Protein AF-A0AAE1QIF7-F1 (afdb_monomer)

Organism: NCBI:txid1843537

InterPro domains:
  IPR001965 Zinc finger, PHD-type [SM00249] (5-60)
  IPR011011 Zinc finger, FYVE/PHD-type [SSF57903] (4-63)
  IPR013083 Zinc finger, RING/FYVE/PHD-type [G3DSA:3.30.40.10] (1-61)
  IPR019786 Zinc finger, PHD-type, conserved site [PS01359] (6-59)
  IPR019787 Zinc finger, PHD-finger [PF27108] (4-59)
  IPR019787 Zinc finger, PHD-finger [PS50016] (3-62)

Mean predicted aligned error: 4.81 Å

Sequence (69 aa):
MASFPCASCSAEVRPRQQALQCDICDQWQHRTCDSGVSQTDYRRMVRGELEKQWYCVKCKFKSRLSPSL

Structure (mmCIF, N/CA/C/O backbone):
data_AF-A0AAE1QIF7-F1
#
_entry.id   AF-A0AAE1QIF7-F1
#
loop_
_atom_site.group_PDB
_atom_site.id
_atom_site.type_symbol
_atom_site.label_atom_id
_atom_site.label_alt_id
_atom_site.label_comp_id
_atom_site.label_asym_id
_atom_site.label_entity_id
_atom_site.label_seq_id
_atom_site.pdbx_PDB_ins_code
_atom_site.Cartn_x
_atom_site.Cartn_y
_atom_site.Cartn_z
_atom_site.occupancy
_atom_site.B_iso_or_equiv
_atom_site.auth_seq_id
_atom_site.auth_comp_id
_atom_site.auth_asym_id
_atom_site.auth_atom_id
_atom_site.pdbx_PDB_model_num
ATOM 1 N N . MET A 1 1 ? 5.238 -21.089 -5.889 1.00 65.19 1 MET A N 1
ATOM 2 C CA . MET A 1 1 ? 5.139 -20.097 -4.796 1.00 65.19 1 MET A CA 1
ATOM 3 C C . MET A 1 1 ? 4.627 -18.805 -5.404 1.00 65.19 1 MET A C 1
ATOM 5 O O . MET A 1 1 ? 5.193 -18.388 -6.406 1.00 65.19 1 MET A O 1
ATOM 9 N N . ALA A 1 2 ? 3.542 -18.230 -4.883 1.00 80.50 2 ALA A N 1
ATOM 10 C CA . ALA A 1 2 ? 3.070 -16.928 -5.354 1.00 80.50 2 ALA A CA 1
ATOM 11 C C . ALA A 1 2 ? 4.058 -15.845 -4.895 1.00 80.50 2 ALA A C 1
ATOM 13 O O . ALA A 1 2 ? 4.420 -15.817 -3.720 1.00 80.50 2 ALA A O 1
ATOM 14 N N . SER A 1 3 ? 4.515 -14.998 -5.817 1.00 88.88 3 SER A N 1
ATOM 15 C CA . SER A 1 3 ? 5.336 -13.829 -5.505 1.00 88.88 3 SER A CA 1
ATOM 16 C C . SER A 1 3 ? 4.470 -12.573 -5.538 1.00 88.88 3 SER A C 1
ATOM 18 O O . SER A 1 3 ? 3.580 -12.433 -6.377 1.00 88.88 3 SER A O 1
ATOM 20 N N . PHE A 1 4 ? 4.738 -11.649 -4.619 1.00 95.56 4 PHE A N 1
ATOM 21 C CA . PHE A 1 4 ? 4.036 -10.371 -4.527 1.00 95.56 4 PHE A CA 1
ATOM 22 C C . PHE A 1 4 ? 5.027 -9.242 -4.827 1.00 95.56 4 PHE A C 1
ATOM 24 O O . PHE A 1 4 ? 5.677 -8.741 -3.909 1.00 95.56 4 PHE A O 1
ATOM 31 N N . PRO A 1 5 ? 5.241 -8.874 -6.101 1.00 96.81 5 PRO A N 1
ATOM 32 C CA . PRO A 1 5 ? 6.187 -7.821 -6.448 1.00 96.81 5 PRO A CA 1
ATOM 33 C C . PRO A 1 5 ? 5.686 -6.458 -5.961 1.00 96.81 5 PRO A C 1
ATOM 35 O O . PRO A 1 5 ? 4.515 -6.114 -6.117 1.00 96.81 5 PRO A O 1
ATOM 38 N N . CYS A 1 6 ? 6.588 -5.656 -5.399 1.00 98.00 6 CYS A N 1
ATOM 39 C CA . CYS A 1 6 ?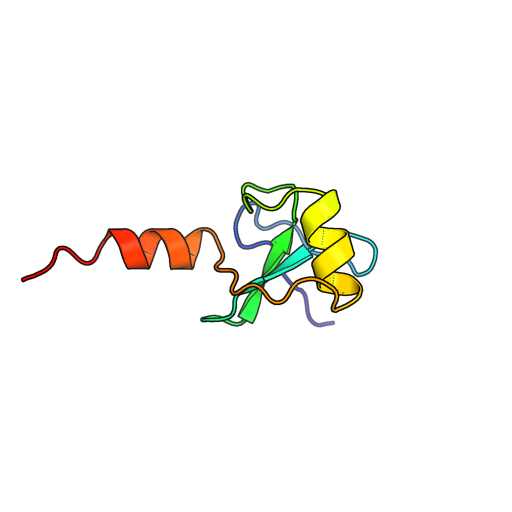 6.292 -4.290 -4.995 1.00 98.00 6 CYS A CA 1
ATOM 40 C C . CYS A 1 6 ? 5.949 -3.429 -6.216 1.00 98.00 6 CYS A C 1
ATOM 42 O O . CYS A 1 6 ? 6.744 -3.307 -7.147 1.00 98.00 6 CYS A O 1
ATOM 44 N N . ALA A 1 7 ? 4.804 -2.750 -6.182 1.00 96.88 7 ALA A N 1
ATOM 45 C CA . ALA A 1 7 ? 4.331 -1.900 -7.270 1.00 96.88 7 ALA A CA 1
ATOM 46 C C . ALA A 1 7 ? 5.262 -0.715 -7.604 1.00 96.88 7 ALA A C 1
ATOM 48 O O . ALA A 1 7 ? 5.121 -0.145 -8.686 1.00 96.88 7 ALA A O 1
ATOM 49 N N . SER A 1 8 ? 6.178 -0.346 -6.698 1.00 97.19 8 SER A N 1
ATOM 50 C CA . SER A 1 8 ? 7.167 0.726 -6.885 1.00 97.19 8 SER A CA 1
ATOM 51 C C . SER A 1 8 ? 8.544 0.179 -7.293 1.00 97.19 8 SER A C 1
ATOM 53 O O . SER A 1 8 ? 9.008 0.472 -8.390 1.00 97.19 8 SER A O 1
ATOM 55 N N . CYS A 1 9 ? 9.184 -0.664 -6.471 1.00 97.38 9 CYS A N 1
ATOM 56 C CA . CYS A 1 9 ? 10.564 -1.113 -6.716 1.00 97.38 9 CYS A CA 1
ATOM 57 C C . CYS A 1 9 ? 10.692 -2.476 -7.417 1.00 97.38 9 CYS A C 1
ATOM 59 O O . CYS A 1 9 ? 11.805 -2.924 -7.672 1.00 97.38 9 CYS A O 1
ATOM 61 N N . SER A 1 10 ? 9.580 -3.163 -7.704 1.00 96.50 10 SER A N 1
ATOM 62 C CA . SER A 1 10 ? 9.515 -4.516 -8.294 1.00 96.50 10 SER A CA 1
ATOM 63 C C . SER A 1 10 ? 10.16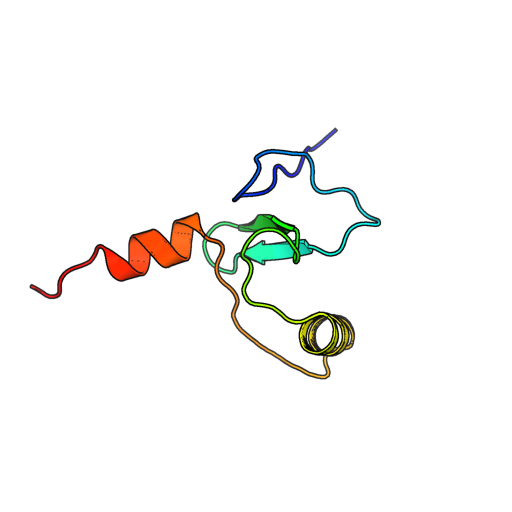7 -5.646 -7.482 1.00 96.50 10 SER A C 1
AT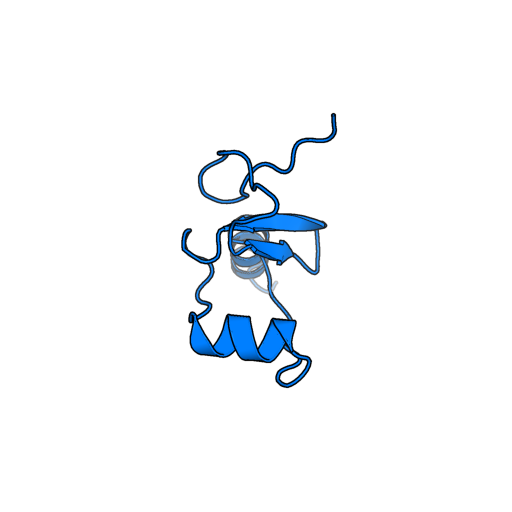OM 65 O O . SER A 1 10 ? 10.015 -6.813 -7.840 1.00 96.50 10 SER A O 1
ATOM 67 N N . ALA A 1 11 ? 10.834 -5.343 -6.365 1.00 97.25 11 ALA A N 1
ATOM 68 C CA . ALA A 1 11 ? 11.343 -6.349 -5.442 1.00 97.25 11 ALA A CA 1
ATOM 69 C C . ALA A 1 11 ? 10.194 -7.086 -4.739 1.00 97.25 11 ALA A C 1
ATOM 71 O O . ALA A 1 11 ? 9.125 -6.523 -4.500 1.00 97.25 11 ALA A O 1
ATOM 72 N N . GLU A 1 12 ? 10.430 -8.344 -4.378 1.00 97.44 12 GLU A N 1
ATOM 73 C CA . GLU A 1 12 ? 9.462 -9.173 -3.661 1.00 97.44 12 GLU A CA 1
ATOM 74 C C . GLU A 1 12 ? 9.071 -8.548 -2.308 1.00 97.44 12 GLU A C 1
ATOM 76 O O . GLU A 1 12 ? 9.923 -8.165 -1.501 1.00 97.44 12 GLU A O 1
ATOM 81 N N . VAL A 1 13 ? 7.767 -8.478 -2.046 1.00 97.38 13 VAL A N 1
ATOM 82 C CA . VAL A 1 13 ? 7.201 -8.190 -0.730 1.00 97.38 13 VAL A CA 1
ATOM 83 C C . VAL A 1 13 ? 7.150 -9.484 0.073 1.00 97.38 13 VAL A C 1
ATOM 85 O O . VAL A 1 13 ? 6.442 -10.425 -0.276 1.00 97.38 13 VAL A O 1
ATOM 88 N N . ARG A 1 14 ? 7.907 -9.529 1.171 1.00 95.56 14 ARG A N 1
ATOM 89 C CA . ARG A 1 14 ? 8.012 -10.705 2.044 1.00 95.56 14 ARG A CA 1
ATOM 90 C C . ARG A 1 14 ? 7.123 -10.572 3.284 1.00 95.56 14 ARG A C 1
ATOM 92 O O . ARG A 1 14 ? 6.966 -9.457 3.778 1.00 95.56 14 ARG A O 1
ATOM 99 N N . PRO A 1 15 ? 6.654 -11.683 3.891 1.00 90.88 15 PRO A N 1
ATOM 100 C CA . PRO A 1 15 ? 5.714 -11.647 5.023 1.00 90.88 15 PRO A CA 1
ATOM 101 C C . PRO A 1 15 ? 6.147 -10.819 6.245 1.00 90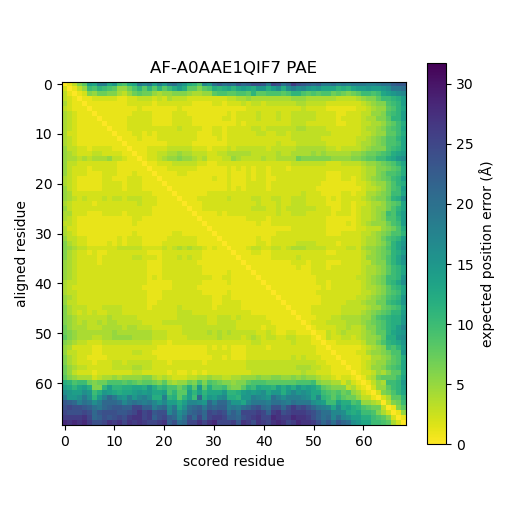.88 15 PRO A C 1
ATOM 103 O O . PRO A 1 15 ? 5.307 -10.328 6.987 1.00 90.88 15 PRO A O 1
ATOM 106 N N . ARG A 1 16 ? 7.456 -10.661 6.483 1.00 93.00 16 ARG A N 1
ATOM 107 C CA . ARG A 1 16 ? 7.992 -9.881 7.619 1.00 93.00 16 ARG A CA 1
ATOM 108 C C . ARG A 1 16 ? 8.230 -8.402 7.296 1.00 93.00 16 ARG A C 1
ATOM 110 O O . ARG A 1 16 ? 8.686 -7.657 8.160 1.00 93.00 16 ARG A O 1
ATOM 117 N N . GLN A 1 17 ? 7.977 -7.976 6.061 1.00 96.25 17 GLN A N 1
ATOM 118 C CA . GLN A 1 17 ? 8.104 -6.582 5.651 1.00 96.25 17 GLN A CA 1
ATOM 119 C C . GLN A 1 17 ? 6.769 -5.856 5.824 1.00 96.25 17 GLN A C 1
ATOM 121 O O . GLN A 1 17 ? 5.699 -6.444 5.718 1.00 96.25 17 GLN A O 1
ATOM 126 N N . GLN A 1 18 ? 6.834 -4.550 6.077 1.00 97.94 18 GLN A N 1
ATOM 127 C CA . GLN A 1 18 ? 5.641 -3.708 6.121 1.00 97.94 18 GLN A CA 1
ATOM 128 C C . GLN A 1 18 ? 5.203 -3.392 4.694 1.00 97.94 18 GLN A C 1
ATOM 130 O O . GLN A 1 18 ? 5.957 -2.759 3.948 1.00 97.94 18 GLN A O 1
ATOM 135 N N . ALA A 1 19 ? 3.997 -3.805 4.322 1.00 97.69 19 ALA A N 1
ATOM 136 C CA . ALA A 1 19 ? 3.464 -3.593 2.987 1.00 97.69 19 ALA A CA 1
ATOM 137 C C . ALA A 1 19 ? 1.958 -3.356 3.014 1.00 97.69 19 ALA A C 1
ATOM 139 O O . ALA A 1 19 ? 1.265 -3.771 3.937 1.00 97.69 19 ALA A O 1
ATOM 140 N N . LEU A 1 20 ? 1.482 -2.653 1.996 1.00 97.50 20 LEU A N 1
ATOM 141 C CA . LEU A 1 20 ? 0.084 -2.292 1.811 1.00 97.50 20 LEU A CA 1
ATOM 142 C C . LEU A 1 20 ? -0.411 -2.950 0.526 1.00 97.50 20 LEU A C 1
ATOM 144 O O . LEU A 1 20 ? 0.325 -2.975 -0.468 1.00 97.50 20 LEU A O 1
ATOM 148 N N . GLN A 1 21 ? -1.639 -3.458 0.553 1.00 97.19 21 GLN A N 1
ATOM 149 C CA . GLN A 1 21 ? -2.340 -3.921 -0.637 1.00 97.19 21 GLN A CA 1
ATOM 150 C C . GLN A 1 21 ? -3.183 -2.774 -1.197 1.00 97.19 21 GLN A C 1
ATOM 152 O O . GLN A 1 21 ? -3.774 -2.009 -0.444 1.00 97.19 21 GLN A O 1
ATOM 157 N N . CYS A 1 22 ? -3.175 -2.606 -2.516 1.00 97.12 22 CYS A N 1
ATOM 158 C CA . CYS A 1 22 ? -3.950 -1.576 -3.197 1.00 97.12 22 CYS A CA 1
ATOM 159 C C . CYS A 1 22 ? -5.427 -1.967 -3.284 1.00 97.12 22 CYS A C 1
ATOM 161 O O . CYS A 1 22 ? -5.721 -2.993 -3.890 1.00 97.12 22 CYS A O 1
ATOM 163 N N . ASP A 1 23 ? -6.336 -1.091 -2.850 1.00 96.38 23 ASP A N 1
ATOM 164 C CA . ASP A 1 23 ? -7.790 -1.352 -2.859 1.00 96.38 23 ASP A CA 1
ATOM 165 C C . ASP A 1 23 ? -8.428 -1.409 -4.267 1.00 96.38 23 ASP A C 1
ATOM 167 O O . ASP A 1 23 ? -9.624 -1.641 -4.402 1.00 96.38 23 ASP A O 1
ATOM 171 N N . ILE A 1 24 ? -7.656 -1.153 -5.334 1.00 95.50 24 ILE A N 1
ATOM 172 C CA . ILE A 1 24 ? -8.147 -1.150 -6.729 1.00 95.50 24 ILE A CA 1
ATOM 173 C C . ILE A 1 24 ? -7.626 -2.338 -7.541 1.00 95.50 24 ILE A C 1
ATOM 175 O O . ILE A 1 24 ? -8.312 -2.826 -8.433 1.00 95.50 24 ILE A O 1
ATOM 179 N N . CYS A 1 25 ? -6.367 -2.727 -7.338 1.00 95.31 25 CYS A N 1
ATOM 180 C CA . CYS A 1 25 ? -5.683 -3.666 -8.235 1.00 95.31 25 CYS A CA 1
ATOM 181 C C . CYS A 1 25 ? -4.984 -4.813 -7.510 1.00 95.31 25 CYS A C 1
ATOM 183 O O . CYS A 1 25 ? -4.195 -5.520 -8.137 1.00 95.31 25 CYS A O 1
ATOM 185 N N . ASP A 1 26 ? -5.199 -4.933 -6.198 1.00 95.94 26 ASP A N 1
ATOM 186 C CA . ASP A 1 26 ? -4.677 -5.985 -5.320 1.00 95.94 26 ASP A CA 1
ATOM 187 C C . ASP A 1 26 ? -3.147 -6.135 -5.298 1.00 95.94 26 ASP A C 1
ATOM 189 O O . ASP A 1 26 ? -2.608 -7.053 -4.677 1.00 95.94 26 ASP A O 1
ATOM 193 N N . GLN A 1 27 ? -2.422 -5.215 -5.943 1.00 96.19 27 GLN A N 1
ATOM 194 C CA . GLN A 1 27 ? -0.965 -5.173 -5.951 1.00 96.19 27 GLN A CA 1
ATOM 195 C C . GLN A 1 27 ? -0.429 -4.737 -4.591 1.00 96.19 27 GLN A C 1
ATOM 197 O O . GLN A 1 27 ? -0.970 -3.833 -3.949 1.00 96.19 27 GLN A O 1
ATOM 202 N N . TRP A 1 28 ? 0.701 -5.325 -4.211 1.00 97.31 28 TRP A N 1
ATOM 203 C CA . TRP A 1 28 ? 1.401 -5.002 -2.978 1.00 97.31 28 TRP A CA 1
ATOM 204 C C . TRP A 1 28 ? 2.461 -3.928 -3.199 1.00 97.31 28 TRP A C 1
ATOM 206 O O . TRP A 1 28 ? 3.053 -3.815 -4.269 1.00 97.31 28 TRP A O 1
ATOM 216 N N . GLN A 1 29 ? 2.743 -3.140 -2.170 1.00 98.19 29 GLN A N 1
ATOM 217 C CA . GLN A 1 29 ? 3.845 -2.181 -2.166 1.00 98.19 29 GLN A CA 1
ATOM 218 C C . GLN A 1 29 ? 4.450 -2.115 -0.771 1.00 98.19 29 GLN A C 1
ATOM 220 O O . GLN A 1 29 ? 3.718 -2.042 0.218 1.00 98.19 29 GLN A O 1
ATOM 225 N N . HIS A 1 30 ? 5.780 -2.088 -0.669 1.00 98.56 30 HIS A N 1
ATOM 226 C CA . HIS A 1 30 ? 6.424 -1.804 0.612 1.00 98.56 30 HIS A CA 1
ATOM 227 C C . HIS A 1 30 ? 5.980 -0.435 1.129 1.00 98.56 30 HIS A C 1
ATOM 229 O O . HIS A 1 30 ? 5.931 0.544 0.379 1.00 98.56 30 HIS A O 1
ATOM 235 N N . ARG A 1 31 ? 5.747 -0.329 2.440 1.00 98.06 31 ARG A N 1
ATOM 236 C CA . ARG A 1 31 ? 5.408 0.947 3.086 1.00 98.06 31 ARG A CA 1
ATOM 237 C C . ARG A 1 31 ? 6.477 2.014 2.810 1.00 98.06 31 ARG A C 1
ATOM 239 O O . ARG A 1 31 ? 6.154 3.184 2.633 1.00 98.06 31 ARG A O 1
ATOM 246 N N . THR A 1 32 ? 7.746 1.624 2.756 1.00 97.88 32 THR A N 1
ATOM 247 C CA . THR A 1 32 ? 8.884 2.533 2.543 1.00 97.88 32 THR A CA 1
ATOM 248 C C . THR A 1 32 ? 9.105 2.933 1.085 1.00 97.88 32 THR A C 1
ATOM 250 O O . THR A 1 32 ? 9.891 3.838 0.843 1.00 97.88 32 THR A O 1
ATOM 253 N N . CYS A 1 33 ? 8.428 2.303 0.122 1.00 97.44 33 CYS A N 1
ATOM 254 C CA . CYS A 1 33 ? 8.565 2.630 -1.297 1.00 97.44 33 CYS A CA 1
ATOM 255 C C . CYS A 1 33 ? 7.454 3.593 -1.720 1.00 97.44 33 CYS A C 1
ATOM 257 O O . CYS A 1 33 ? 6.458 3.148 -2.279 1.00 97.44 33 CYS A O 1
ATOM 259 N N . ASP A 1 34 ? 7.574 4.883 -1.394 1.00 94.12 34 ASP A N 1
ATOM 260 C CA . ASP A 1 34 ? 6.653 5.960 -1.816 1.00 94.12 34 ASP A CA 1
ATOM 261 C C . ASP A 1 34 ? 5.160 5.693 -1.547 1.00 94.12 34 ASP A C 1
ATOM 263 O O . ASP A 1 34 ? 4.266 6.123 -2.280 1.00 94.12 34 ASP A O 1
ATOM 267 N N . SER A 1 35 ? 4.848 4.964 -0.471 1.00 95.62 35 SER A N 1
ATOM 268 C CA . SER A 1 35 ? 3.449 4.686 -0.116 1.00 95.62 35 SER A CA 1
ATOM 269 C C . SER A 1 35 ? 2.716 5.923 0.414 1.00 95.62 35 SER A C 1
ATOM 271 O O . SER A 1 35 ? 1.484 5.991 0.324 1.00 95.62 35 SER A O 1
ATOM 273 N N . GLY A 1 36 ? 3.462 6.887 0.968 1.00 95.75 36 GLY A N 1
ATOM 274 C CA . GLY A 1 36 ? 2.929 8.028 1.716 1.00 95.75 36 GLY A CA 1
ATOM 275 C C . GLY A 1 36 ? 2.332 7.653 3.079 1.00 95.75 36 GLY A C 1
ATOM 276 O O . GLY A 1 36 ? 1.639 8.469 3.677 1.00 95.75 36 GLY A O 1
ATOM 277 N N . VAL A 1 37 ? 2.553 6.425 3.566 1.00 97.19 37 VAL A N 1
ATOM 278 C CA . VAL A 1 37 ? 2.029 5.941 4.852 1.00 97.19 37 VAL A CA 1
ATOM 279 C C . VAL A 1 37 ? 3.140 5.928 5.901 1.00 97.19 37 VAL A C 1
ATOM 281 O O . VAL A 1 37 ? 4.167 5.247 5.764 1.00 97.19 37 VAL A O 1
ATOM 284 N N . SER A 1 38 ? 2.924 6.687 6.976 1.00 97.81 38 SER A N 1
ATOM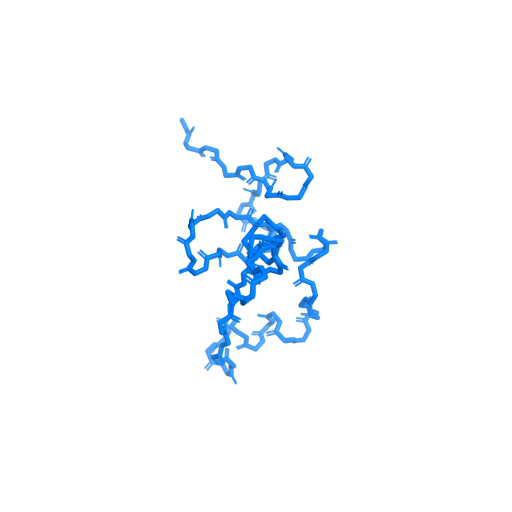 285 C CA . SER A 1 38 ? 3.829 6.724 8.123 1.00 97.81 38 SER A CA 1
ATOM 286 C C . SER A 1 38 ? 3.869 5.366 8.840 1.00 97.81 38 SER A C 1
ATOM 288 O O . SER A 1 38 ? 2.965 4.541 8.709 1.00 97.81 38 SER A O 1
ATOM 290 N N . GLN A 1 39 ? 4.923 5.098 9.617 1.00 97.94 39 GLN A N 1
ATOM 291 C CA . GLN A 1 39 ? 4.976 3.864 10.413 1.00 97.94 39 GLN A CA 1
ATOM 292 C C . GLN A 1 39 ? 3.864 3.829 11.476 1.00 97.94 39 GLN A C 1
ATOM 294 O O . GLN A 1 39 ? 3.322 2.760 11.753 1.00 97.94 39 GLN A O 1
ATOM 299 N N . THR A 1 40 ? 3.517 4.983 12.049 1.00 98.31 40 THR A N 1
ATOM 300 C CA . THR A 1 40 ? 2.435 5.116 13.032 1.00 98.31 40 THR A CA 1
ATOM 301 C C . THR A 1 40 ? 1.084 4.779 12.413 1.00 98.31 40 THR A C 1
ATOM 303 O O . THR A 1 40 ? 0.384 3.924 12.946 1.00 98.31 40 THR A O 1
ATOM 306 N N . ASP A 1 41 ? 0.750 5.362 11.258 1.00 98.12 41 ASP A N 1
ATOM 307 C CA . ASP A 1 41 ? -0.513 5.065 10.570 1.00 98.12 41 ASP A CA 1
ATOM 308 C C . ASP A 1 41 ? -0.586 3.602 10.154 1.00 98.12 41 ASP A C 1
ATOM 310 O O . ASP A 1 41 ? -1.600 2.958 10.386 1.00 98.12 41 ASP A O 1
ATOM 314 N N . TYR A 1 42 ? 0.508 3.046 9.624 1.00 98.06 42 TYR A N 1
ATOM 315 C CA . TYR A 1 42 ? 0.570 1.627 9.280 1.00 98.06 42 TYR A CA 1
ATOM 316 C C . TYR A 1 42 ? 0.244 0.733 10.484 1.00 98.06 42 TYR A C 1
ATOM 318 O O . TYR A 1 42 ? -0.546 -0.199 10.369 1.00 98.06 42 TYR A O 1
ATOM 326 N N . ARG A 1 43 ? 0.818 1.021 11.661 1.00 98.00 43 ARG A N 1
ATOM 327 C CA . ARG A 1 43 ? 0.524 0.260 12.887 1.00 98.00 43 ARG A CA 1
ATOM 328 C C . ARG A 1 43 ? -0.941 0.386 13.297 1.00 98.00 43 ARG A C 1
ATOM 330 O O . ARG A 1 43 ?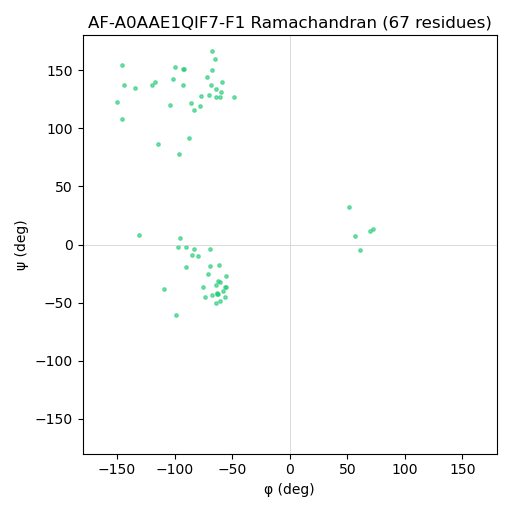 -1.529 -0.621 13.670 1.00 98.00 43 ARG A O 1
ATOM 337 N N . ARG A 1 44 ? -1.519 1.587 13.206 1.00 98.38 44 ARG A N 1
ATOM 338 C CA . ARG A 1 44 ? -2.939 1.819 13.504 1.00 98.38 44 ARG A CA 1
ATOM 339 C C . ARG A 1 44 ? -3.844 1.057 12.534 1.00 98.38 44 ARG A C 1
ATOM 341 O O . ARG A 1 44 ? -4.772 0.400 12.982 1.00 98.38 44 ARG A O 1
ATOM 348 N N . MET A 1 45 ? -3.524 1.058 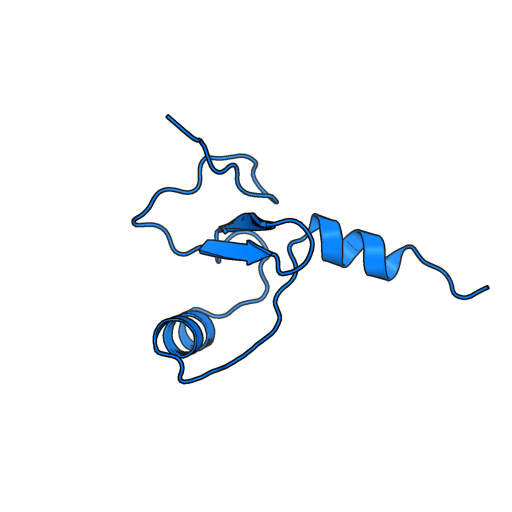11.237 1.00 96.75 45 MET A N 1
ATOM 349 C CA . MET A 1 45 ? -4.251 0.289 10.217 1.00 96.75 45 MET A CA 1
ATOM 350 C C . MET A 1 45 ? -4.211 -1.215 10.509 1.00 96.75 45 MET A C 1
ATOM 352 O O . MET A 1 45 ? -5.252 -1.858 10.555 1.00 96.75 45 MET A O 1
ATOM 356 N N . VAL A 1 46 ? -3.027 -1.774 10.791 1.00 95.50 46 VAL A N 1
ATOM 357 C CA . VAL A 1 46 ? -2.864 -3.208 11.114 1.00 95.50 46 VAL A CA 1
ATOM 358 C C . VAL A 1 46 ? -3.625 -3.610 12.383 1.00 95.50 46 VAL A C 1
ATOM 360 O O . VAL A 1 46 ? -4.088 -4.740 12.486 1.00 95.50 46 VAL A O 1
ATOM 363 N N . ARG A 1 47 ? -3.764 -2.697 13.350 1.00 97.56 47 ARG A N 1
ATOM 364 C CA . ARG A 1 47 ? -4.535 -2.922 14.584 1.00 97.56 47 ARG A CA 1
ATOM 365 C C . ARG A 1 47 ? -6.041 -2.689 14.425 1.00 97.56 47 ARG A C 1
ATOM 367 O O . ARG A 1 47 ? -6.770 -2.892 15.388 1.00 97.56 47 ARG A O 1
ATOM 374 N N . GLY A 1 48 ? -6.505 -2.238 13.258 1.00 96.44 48 GLY A N 1
ATOM 375 C CA . GLY A 1 48 ? -7.901 -1.840 13.051 1.00 96.44 48 GLY A CA 1
ATOM 376 C C . GLY A 1 48 ? -8.285 -0.518 13.731 1.00 96.44 48 GLY A C 1
ATOM 377 O O . GLY A 1 48 ? -9.460 -0.193 13.822 1.00 96.44 48 GLY A O 1
ATOM 378 N N . GLU A 1 49 ? -7.312 0.267 14.199 1.00 98.00 49 GLU A N 1
ATOM 379 C CA . GLU A 1 49 ? -7.512 1.580 14.840 1.00 98.00 49 GLU A CA 1
ATOM 380 C C . GLU A 1 49 ? -7.618 2.732 13.819 1.00 98.00 49 GLU A C 1
ATOM 382 O O . GLU A 1 49 ? -7.855 3.889 14.182 1.00 98.00 49 GLU A O 1
ATOM 387 N N . LEU A 1 50 ? -7.341 2.447 12.545 1.00 97.00 50 LEU A N 1
ATOM 388 C CA . LEU A 1 50 ? -7.426 3.395 11.440 1.00 97.00 50 LEU A CA 1
ATOM 389 C C . LEU A 1 50 ? -7.888 2.668 10.179 1.00 97.00 50 LEU A C 1
ATOM 391 O O . LEU A 1 50 ? -7.114 1.941 9.562 1.00 97.00 50 LEU A O 1
ATOM 395 N N . GLU A 1 51 ? -9.124 2.919 9.766 1.00 95.25 51 GLU A N 1
ATOM 396 C CA . GLU A 1 51 ? -9.611 2.518 8.451 1.00 95.25 51 GLU A CA 1
ATOM 397 C C . GLU A 1 51 ? -9.249 3.603 7.435 1.00 95.25 51 GLU A C 1
ATOM 399 O O . GLU A 1 51 ? -9.565 4.783 7.608 1.00 95.25 51 GLU A O 1
ATOM 404 N N . LYS A 1 52 ? -8.506 3.225 6.397 1.00 91.81 52 LYS A N 1
ATOM 405 C CA . LYS A 1 52 ? -8.024 4.157 5.380 1.00 91.81 52 LYS A CA 1
ATOM 406 C C . LYS A 1 52 ? -7.889 3.435 4.051 1.00 91.81 52 LYS A C 1
ATOM 408 O O . LYS A 1 52 ? -7.094 2.505 3.954 1.00 91.81 52 LYS A O 1
ATOM 413 N N . GLN A 1 53 ? -8.578 3.942 3.031 1.00 94.50 53 GLN A N 1
ATOM 414 C CA . GLN A 1 53 ? -8.345 3.511 1.656 1.00 94.50 53 GLN A CA 1
ATOM 415 C C . GLN A 1 53 ? -6.930 3.890 1.216 1.00 94.50 53 GLN A C 1
ATOM 417 O O . GLN A 1 53 ? -6.467 5.021 1.428 1.00 94.50 53 GLN A O 1
ATOM 422 N N . TRP A 1 54 ? -6.233 2.950 0.591 1.00 96.06 54 TRP A N 1
ATOM 423 C CA . TRP A 1 54 ? -4.887 3.145 0.095 1.00 96.06 54 TRP A CA 1
ATOM 424 C C . TRP A 1 54 ? -4.714 2.612 -1.328 1.00 96.06 54 TRP A C 1
ATOM 426 O O . TRP A 1 54 ? -5.080 1.496 -1.688 1.00 96.06 54 TRP A O 1
ATOM 436 N N . TYR A 1 55 ? -4.056 3.436 -2.143 1.00 96.69 55 TYR A N 1
ATOM 437 C CA . TYR A 1 55 ? -3.788 3.151 -3.545 1.00 96.69 55 TYR A CA 1
ATOM 438 C C . TYR A 1 55 ? -2.280 3.128 -3.810 1.00 96.69 55 TYR A C 1
ATOM 440 O O . TYR A 1 55 ? -1.538 4.010 -3.352 1.00 96.69 55 TYR A O 1
ATOM 448 N N . CYS A 1 56 ? -1.826 2.147 -4.590 1.00 96.50 56 CYS A N 1
ATOM 449 C CA . CYS A 1 56 ? -0.429 2.043 -5.009 1.00 96.50 56 CYS A CA 1
ATOM 450 C C . CYS A 1 56 ? -0.025 3.173 -5.962 1.00 96.50 56 CYS A C 1
ATOM 452 O O . CYS A 1 56 ? -0.872 3.869 -6.530 1.00 96.50 56 CYS A O 1
ATOM 454 N N . VAL A 1 57 ? 1.284 3.336 -6.180 1.00 94.31 57 VAL A N 1
ATOM 455 C CA . VAL A 1 57 ? 1.824 4.382 -7.070 1.00 94.31 57 VAL A CA 1
ATOM 456 C C . VAL A 1 57 ? 1.230 4.325 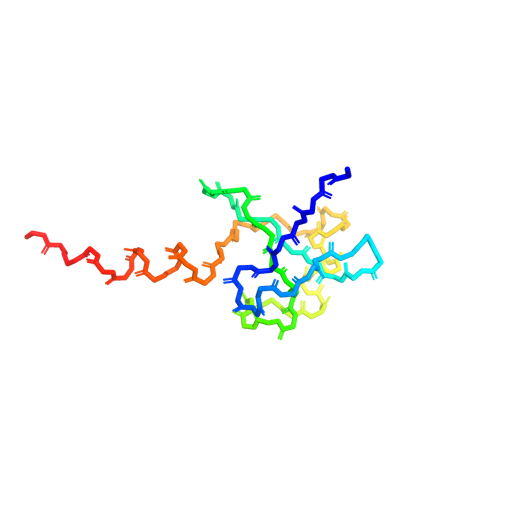-8.482 1.00 94.31 57 VAL A C 1
ATOM 458 O O . VAL A 1 57 ? 0.923 5.364 -9.062 1.00 94.31 57 VAL A O 1
ATOM 461 N N . LYS A 1 58 ? 0.966 3.119 -9.005 1.00 91.69 58 LYS A N 1
ATOM 462 C CA . LYS A 1 58 ? 0.380 2.923 -10.340 1.00 91.69 58 LYS A CA 1
ATOM 463 C C . LYS A 1 58 ? -1.070 3.415 -10.412 1.00 91.69 58 LYS A C 1
ATOM 465 O O . LYS A 1 58 ? -1.437 4.080 -11.376 1.00 91.69 58 LYS A O 1
ATOM 470 N N . CYS A 1 59 ? -1.891 3.127 -9.400 1.00 94.00 59 CYS A N 1
ATOM 471 C CA . CYS A 1 59 ? -3.289 3.573 -9.371 1.00 94.00 59 CYS A CA 1
ATOM 472 C C . CYS A 1 59 ? -3.418 5.066 -9.045 1.00 94.00 59 CYS A C 1
ATOM 474 O O . CYS A 1 59 ? -4.224 5.747 -9.672 1.00 94.00 59 CYS A O 1
ATOM 476 N N . LYS A 1 60 ? -2.567 5.600 -8.155 1.00 88.69 60 LYS A N 1
ATOM 477 C CA . LYS A 1 60 ? -2.483 7.047 -7.882 1.00 88.69 60 LYS A CA 1
ATOM 478 C C . LYS A 1 60 ? -2.109 7.863 -9.119 1.00 88.69 60 LYS A C 1
ATOM 480 O O . LYS A 1 60 ? -2.516 9.012 -9.237 1.00 88.69 60 LYS A O 1
ATOM 485 N N . PHE A 1 61 ? -1.305 7.298 -10.018 1.00 81.00 61 PHE A N 1
ATOM 486 C CA . PHE A 1 61 ? -0.952 7.951 -11.275 1.00 81.00 61 PHE A CA 1
ATOM 487 C C . PHE A 1 61 ? -2.121 7.936 -12.264 1.00 81.00 61 PHE A C 1
ATOM 489 O O . PHE A 1 61 ? -2.467 8.976 -12.817 1.00 81.00 61 PHE A O 1
ATOM 496 N N . LYS A 1 62 ? -2.797 6.790 -12.422 1.00 73.50 62 LYS A N 1
ATOM 497 C CA . LYS A 1 62 ? -3.980 6.672 -13.290 1.00 73.50 62 LYS A CA 1
ATOM 498 C C . LYS A 1 62 ? -5.104 7.632 -12.891 1.00 73.50 62 LYS A C 1
ATOM 500 O O . LYS A 1 62 ? -5.695 8.241 -13.771 1.00 73.50 62 LYS A O 1
ATOM 505 N N . SER A 1 63 ? -5.348 7.830 -11.593 1.00 65.62 63 SER A N 1
ATOM 506 C CA . SER A 1 63 ? -6.373 8.773 -11.118 1.00 65.62 63 SER A CA 1
ATOM 507 C C . SER A 1 63 ? -6.024 10.247 -11.359 1.00 65.62 63 SER A C 1
ATOM 509 O O . SER A 1 63 ? -6.902 11.097 -11.305 1.00 65.62 63 SER A O 1
ATOM 511 N N . ARG A 1 64 ? -4.746 10.574 -11.591 1.00 63.56 64 ARG A N 1
ATOM 512 C CA . ARG A 1 64 ? -4.295 11.936 -11.936 1.00 63.56 64 ARG A CA 1
ATOM 513 C C . ARG A 1 64 ? -4.291 12.195 -13.440 1.00 63.56 64 ARG A C 1
ATOM 515 O O . ARG A 1 64 ? -4.260 13.347 -13.849 1.00 63.56 64 ARG A O 1
ATOM 522 N N . LEU A 1 65 ? -4.285 11.133 -14.244 1.00 60.69 65 LEU A N 1
ATOM 523 C CA . LEU A 1 65 ? -4.232 11.192 -15.702 1.00 60.69 65 LEU A CA 1
ATOM 524 C C . LEU A 1 65 ? -5.602 11.112 -16.382 1.00 60.69 65 LEU A C 1
ATOM 526 O O . LEU A 1 65 ? -5.651 11.053 -17.606 1.00 60.69 65 LEU A O 1
ATOM 530 N N . SER A 1 66 ? -6.704 11.115 -15.635 1.00 55.41 66 SER A N 1
ATOM 531 C CA . SER A 1 66 ? -8.012 11.454 -16.194 1.00 55.41 66 SER A CA 1
ATOM 532 C C . SER A 1 66 ? -8.194 12.975 -16.107 1.00 55.41 66 SER A C 1
ATOM 534 O O . SER A 1 66 ? -8.650 13.451 -15.063 1.00 55.41 66 SER A O 1
ATOM 536 N N . PRO A 1 67 ? -7.819 13.770 -17.130 1.00 49.91 67 PRO A N 1
ATOM 537 C CA . PRO A 1 67 ? -8.352 15.116 -17.223 1.00 49.91 67 PRO A CA 1
ATOM 538 C C . PRO A 1 67 ? -9.868 14.974 -17.351 1.00 49.91 67 PRO A C 1
ATOM 540 O O . PRO A 1 67 ? -10.361 14.190 -18.164 1.00 49.91 67 PRO A O 1
ATOM 543 N N . SER A 1 68 ? -10.596 15.671 -16.486 1.00 53.94 68 SER A N 1
ATOM 544 C CA . SER A 1 68 ? -12.027 15.889 -16.653 1.00 53.94 68 SER A CA 1
ATOM 545 C C . SER A 1 68 ? -12.279 16.363 -18.088 1.00 53.94 68 SER A C 1
ATOM 547 O O . SER A 1 68 ? -11.594 17.284 -18.538 1.00 53.94 68 SER A O 1
ATOM 549 N N . LEU A 1 69 ? -13.193 15.683 -18.792 1.00 46.00 69 LEU A N 1
ATOM 550 C CA . LEU A 1 69 ? -13.756 16.140 -20.068 1.00 46.00 69 LEU A CA 1
ATOM 551 C C . LEU A 1 69 ? -14.279 17.576 -19.952 1.00 46.00 69 LEU A C 1
ATOM 553 O O . LEU A 1 69 ? -14.843 17.899 -18.879 1.00 46.00 69 LEU A O 1
#

Foldseek 3Di:
DDFQQAPQPRDTDDPPFQWDAAPPPRHIHGPPRPQPADPVNSVCVVVVNDDDHGHHPVVVVVVVPPDDD

Solvent-accessible surface area (backbone atoms only — not comparable to full-atom values): 4366 Å² total; per-residue (Å²): 132,93,79,42,46,14,65,71,80,60,48,75,59,51,94,91,55,65,63,46,6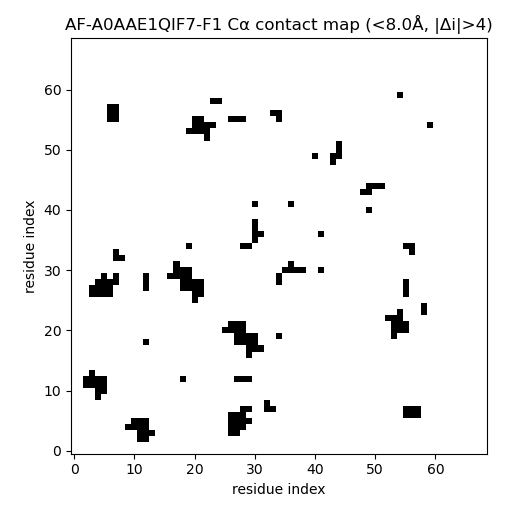2,15,83,85,74,70,45,32,27,42,39,88,54,81,54,85,55,52,74,68,56,50,52,30,37,76,69,67,76,39,90,72,94,47,62,42,65,65,57,55,48,54,69,68,68,60,74,81,129

Radius of gyration: 12.83 Å; Cα contacts (8 Å, |Δi|>4): 94; chains: 1; bounding box: 25×36×35 Å

Nearest PDB structures (foldseek):
  3zpv-assembly13_Y  TM=8.007E-01  e=1.679E-04  Drosophila melanogaster
  2vpg-assembly1_A  TM=7.860E-01  e=2.064E-04  Homo sapiens
  3zpv-assembly1_A  TM=8.001E-01  e=2.212E-04  Drosophila melanogaster
  5yc4-assembly1_A  TM=7.800E-01  e=1.208E-02  Arabidopsis thaliana
  6mlc-assembly1_B  TM=7.041E-01  e=7.452E-03  Homo sapiens

pLDDT: mean 90.94, std 13.02, range [46.0, 98.56]

Secondary structure (DSSP, 8-state):
----B-TTT-PBPPTTS-EEE-TTT--EEETTTT----HHHHHHHHTTS-------HHHHHHTTS----